Protein AF-K2ALC7-F1 (afdb_monomer_lite)

pLDDT: mean 88.63, std 8.47, range [57.75, 96.88]

Secondary structure (DSSP, 8-state):
--HHHHHHHHHHHHHHHHHHHHHHTTT-HHHHHHHHHHHHHHHHHHHHHHHHHS---EEETTEEHHHHHHHHHHHHHHHHHHHHHHHH-

Structure (mmCIF, N/CA/C/O backbone):
data_AF-K2ALC7-F1
#
_entry.id   AF-K2ALC7-F1
#
loop_
_atom_site.group_PDB
_atom_site.id
_atom_site.type_symbol
_atom_site.label_atom_id
_atom_site.label_alt_id
_atom_site.label_comp_id
_atom_site.label_asym_id
_atom_site.label_entity_id
_atom_site.label_seq_id
_atom_site.pdbx_PD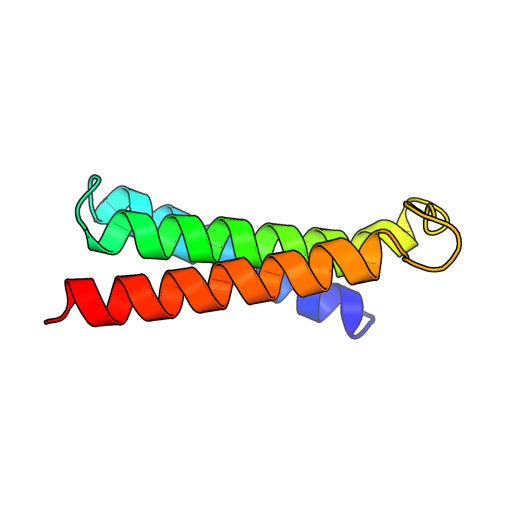B_ins_code
_atom_site.Cartn_x
_atom_site.Cartn_y
_atom_site.Cartn_z
_atom_site.occupancy
_atom_site.B_iso_or_equiv
_atom_site.auth_seq_id
_atom_site.auth_comp_id
_atom_site.auth_asym_id
_atom_site.auth_atom_id
_atom_site.pdbx_PDB_model_num
ATOM 1 N N . MET A 1 1 ? -24.093 1.030 3.634 1.00 57.75 1 MET A N 1
ATOM 2 C CA . MET A 1 1 ? -22.615 1.065 3.554 1.00 57.75 1 MET A CA 1
ATOM 3 C C . MET A 1 1 ? -22.099 2.006 4.621 1.00 57.75 1 MET A C 1
ATOM 5 O O . MET A 1 1 ? -22.632 3.101 4.742 1.00 57.75 1 MET A O 1
ATOM 9 N N . THR A 1 2 ? -21.120 1.578 5.413 1.00 82.50 2 THR A N 1
ATOM 10 C CA . THR A 1 2 ? -20.436 2.452 6.377 1.00 82.50 2 THR A CA 1
ATOM 11 C C . THR A 1 2 ? -19.286 3.181 5.679 1.00 82.50 2 THR A C 1
ATOM 13 O O . THR A 1 2 ? -18.750 2.688 4.685 1.00 82.50 2 THR A O 1
ATOM 16 N N . ILE A 1 3 ? -18.876 4.339 6.204 1.00 85.75 3 ILE A N 1
ATOM 17 C CA . ILE A 1 3 ? -17.753 5.125 5.657 1.00 85.75 3 ILE A CA 1
ATOM 18 C C . ILE A 1 3 ? -16.482 4.263 5.531 1.00 85.75 3 ILE A C 1
ATOM 20 O O . ILE A 1 3 ? -15.801 4.334 4.511 1.00 85.75 3 ILE A O 1
ATOM 24 N N . SER A 1 4 ? -16.222 3.381 6.507 1.00 83.62 4 SER A N 1
ATOM 25 C CA . SER A 1 4 ? -15.087 2.443 6.479 1.00 83.62 4 SER A CA 1
ATOM 26 C C . SER A 1 4 ? -15.144 1.486 5.280 1.00 83.62 4 SER A C 1
ATOM 28 O O . SER A 1 4 ? -14.168 1.359 4.543 1.00 83.62 4 SER A O 1
ATOM 30 N N . THR A 1 5 ? -16.308 0.881 4.999 1.00 87.31 5 THR A N 1
ATOM 31 C CA . THR A 1 5 ? -16.456 -0.026 3.844 1.00 87.31 5 THR A CA 1
ATOM 32 C C . THR A 1 5 ? -16.246 0.677 2.504 1.00 87.31 5 THR A C 1
ATOM 34 O O . THR A 1 5 ? -15.620 0.113 1.607 1.00 87.31 5 THR A O 1
ATOM 37 N N . THR A 1 6 ? -16.710 1.922 2.367 1.00 90.50 6 THR A N 1
ATOM 38 C CA . THR A 1 6 ? -16.487 2.715 1.152 1.00 90.50 6 THR A CA 1
ATOM 39 C C . THR A 1 6 ? -15.010 3.076 0.992 1.00 90.50 6 THR A C 1
ATOM 41 O O . THR A 1 6 ? -14.460 2.935 -0.098 1.00 90.50 6 THR A O 1
ATOM 44 N N . ALA A 1 7 ? -14.345 3.485 2.077 1.00 90.62 7 ALA A N 1
ATOM 45 C CA . ALA A 1 7 ? -12.918 3.793 2.069 1.00 90.62 7 ALA A CA 1
ATOM 46 C C . ALA A 1 7 ? -12.066 2.563 1.711 1.00 90.62 7 ALA A C 1
ATOM 48 O O . ALA A 1 7 ? -11.160 2.671 0.888 1.00 90.62 7 ALA A O 1
ATOM 49 N N . ALA A 1 8 ? -12.403 1.387 2.246 1.00 90.88 8 ALA A N 1
ATOM 50 C CA . ALA A 1 8 ? -11.743 0.129 1.906 1.00 90.88 8 ALA A CA 1
ATOM 51 C C . ALA A 1 8 ? -11.937 -0.251 0.426 1.00 90.88 8 ALA A C 1
ATOM 53 O O . ALA A 1 8 ? -10.980 -0.639 -0.240 1.00 90.88 8 ALA A O 1
ATOM 54 N N . ALA A 1 9 ? -13.144 -0.084 -0.125 1.00 93.00 9 ALA A N 1
ATOM 55 C CA . ALA A 1 9 ? -13.401 -0.339 -1.543 1.00 93.00 9 ALA A CA 1
ATOM 56 C C . ALA A 1 9 ? -12.585 0.595 -2.454 1.00 93.00 9 ALA A C 1
ATOM 58 O O . ALA A 1 9 ? -11.965 0.140 -3.414 1.00 93.00 9 ALA A O 1
ATOM 59 N N . ILE A 1 10 ? -12.527 1.891 -2.127 1.00 94.69 10 ILE A N 1
ATOM 60 C CA . ILE A 1 10 ? -11.700 2.864 -2.854 1.00 94.69 10 ILE A CA 1
ATOM 61 C C . ILE A 1 10 ? -10.215 2.498 -2.737 1.00 94.69 10 ILE A C 1
ATOM 63 O O . ILE A 1 10 ? -9.499 2.520 -3.738 1.00 94.69 10 ILE A O 1
ATOM 67 N N . ALA A 1 11 ? -9.752 2.110 -1.547 1.00 93.94 11 ALA A N 1
ATOM 68 C CA . ALA A 1 11 ? -8.372 1.692 -1.332 1.00 93.94 11 ALA A CA 1
ATOM 69 C C . ALA A 1 11 ? -7.993 0.473 -2.186 1.00 93.94 11 ALA A C 1
ATOM 71 O O . ALA A 1 11 ? -6.929 0.465 -2.808 1.00 93.94 11 ALA A O 1
ATOM 72 N N . LEU A 1 12 ? -8.888 -0.510 -2.298 1.00 94.44 12 LEU A N 1
ATOM 73 C CA . LEU A 1 12 ? -8.710 -1.673 -3.167 1.00 94.44 12 LEU A CA 1
ATOM 74 C C . LEU A 1 12 ? -8.681 -1.302 -4.656 1.00 94.44 12 LEU A C 1
ATOM 76 O O . LEU A 1 12 ? -7.853 -1.836 -5.392 1.00 94.44 12 LEU A O 1
ATOM 80 N N . LEU A 1 13 ? -9.523 -0.363 -5.102 1.00 96.50 13 LEU A N 1
ATOM 81 C CA . LEU A 1 13 ? -9.493 0.134 -6.484 1.00 96.50 13 LEU A CA 1
ATOM 82 C C . LEU A 1 13 ? -8.166 0.833 -6.809 1.00 96.50 13 LEU A C 1
ATOM 84 O O . LEU A 1 13 ? -7.582 0.591 -7.867 1.00 96.50 13 LEU A O 1
ATOM 88 N N . ILE A 1 14 ? -7.657 1.658 -5.888 1.00 96.06 14 ILE A N 1
ATOM 89 C CA . ILE A 1 14 ? -6.346 2.306 -6.037 1.00 96.06 14 ILE A CA 1
ATOM 90 C C . ILE A 1 14 ? -5.237 1.249 -6.058 1.00 96.06 14 ILE A C 1
ATOM 92 O O . ILE A 1 14 ? -4.346 1.321 -6.901 1.00 96.06 14 ILE A O 1
ATOM 96 N N . CYS A 1 15 ? -5.311 0.238 -5.188 1.00 96.44 15 CYS A N 1
ATOM 97 C CA . CYS A 1 15 ? -4.361 -0.872 -5.159 1.00 96.44 15 CYS A CA 1
ATOM 98 C C . CYS A 1 15 ? -4.326 -1.626 -6.500 1.00 96.44 15 CYS A C 1
ATOM 100 O O . CYS A 1 15 ? -3.255 -1.809 -7.076 1.00 96.44 15 CYS A O 1
ATOM 102 N N . ALA A 1 16 ? -5.489 -1.988 -7.049 1.00 95.75 16 ALA A N 1
ATOM 103 C CA . ALA A 1 16 ? -5.587 -2.657 -8.346 1.00 95.75 16 ALA A CA 1
ATOM 104 C C . ALA A 1 16 ? -5.013 -1.802 -9.491 1.00 95.75 16 ALA A C 1
ATOM 106 O O . ALA A 1 16 ? -4.267 -2.311 -10.331 1.00 95.75 16 ALA A O 1
ATOM 107 N N . SER A 1 17 ? -5.308 -0.498 -9.493 1.00 96.50 17 SER A N 1
ATOM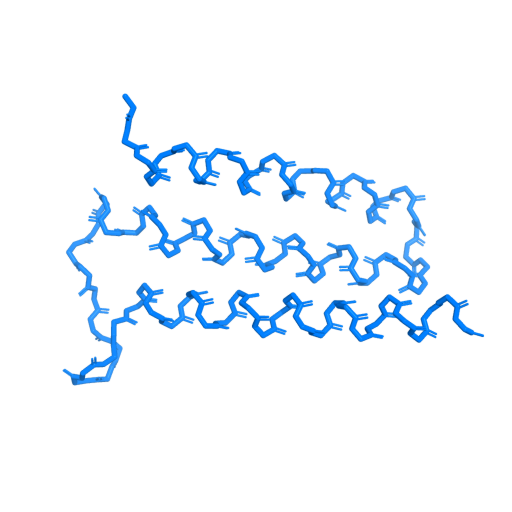 108 C CA . SER A 1 17 ? -4.752 0.458 -10.459 1.00 96.50 17 SER A CA 1
ATOM 109 C C . SER A 1 17 ? -3.223 0.537 -10.371 1.00 96.50 17 SER A C 1
ATOM 111 O O . SER A 1 17 ? -2.532 0.421 -11.384 1.00 96.50 17 SER A O 1
ATOM 113 N N . ALA A 1 18 ? -2.682 0.645 -9.155 1.00 94.44 18 ALA A N 1
ATOM 114 C CA . ALA A 1 18 ? -1.244 0.710 -8.920 1.00 94.44 18 ALA A CA 1
ATOM 115 C C . ALA A 1 18 ? -0.530 -0.586 -9.348 1.00 94.44 18 ALA A C 1
ATOM 117 O O . ALA A 1 18 ? 0.509 -0.537 -10.003 1.00 94.44 18 ALA A O 1
ATOM 118 N N . ILE A 1 19 ? -1.112 -1.760 -9.080 1.00 95.00 19 ILE A N 1
ATOM 119 C CA . ILE A 1 19 ? -0.572 -3.048 -9.554 1.00 95.00 19 ILE A CA 1
ATOM 120 C C . ILE A 1 19 ? -0.534 -3.095 -11.087 1.00 95.00 19 ILE A C 1
ATOM 122 O O . ILE A 1 19 ? 0.480 -3.486 -11.672 1.00 95.00 19 ILE A O 1
ATOM 126 N N . TYR A 1 20 ? -1.612 -2.669 -11.750 1.00 94.88 20 TYR A N 1
ATOM 127 C CA . TYR A 1 20 ? -1.668 -2.621 -13.210 1.00 94.88 20 TYR A CA 1
ATOM 128 C C . TYR A 1 20 ? -0.604 -1.678 -13.795 1.00 94.88 20 TYR A C 1
ATOM 130 O O . TYR A 1 20 ? 0.105 -2.041 -14.739 1.00 94.88 20 TYR A O 1
ATOM 138 N N . ASN A 1 21 ? -0.431 -0.495 -13.203 1.00 93.50 21 ASN A N 1
ATOM 139 C CA . ASN A 1 21 ? 0.602 0.455 -13.612 1.00 93.50 21 ASN A CA 1
ATOM 140 C C . ASN A 1 21 ? 2.010 -0.103 -13.388 1.00 93.50 21 ASN A C 1
ATOM 142 O O . ASN A 1 21 ? 2.843 -0.023 -14.291 1.00 93.50 21 ASN A O 1
ATOM 146 N N . ALA A 1 22 ? 2.272 -0.725 -12.235 1.00 93.44 22 ALA A N 1
ATOM 147 C CA . ALA A 1 22 ? 3.550 -1.369 -11.942 1.00 93.44 22 ALA A CA 1
ATOM 148 C C . ALA A 1 22 ? 3.903 -2.429 -12.997 1.00 93.44 22 ALA A C 1
ATOM 150 O O . ALA A 1 22 ? 5.029 -2.455 -13.502 1.00 93.44 22 ALA A O 1
ATOM 151 N N . TYR A 1 23 ? 2.924 -3.258 -13.377 1.00 93.06 23 TYR A N 1
ATOM 152 C CA . TYR A 1 23 ? 3.078 -4.260 -14.429 1.00 93.06 23 TYR A CA 1
ATOM 153 C C . TYR A 1 23 ? 3.388 -3.615 -15.787 1.00 93.06 23 TYR A C 1
ATOM 155 O O . TYR A 1 23 ? 4.345 -4.000 -16.465 1.00 93.06 23 TYR A O 1
ATOM 163 N N . ARG A 1 24 ? 2.634 -2.576 -16.170 1.00 92.75 24 ARG A N 1
ATOM 164 C CA . ARG A 1 24 ? 2.833 -1.857 -17.438 1.00 92.75 24 ARG A CA 1
ATOM 165 C C . ARG A 1 24 ? 4.203 -1.179 -17.520 1.00 92.75 24 ARG A C 1
ATOM 167 O O . ARG A 1 24 ? 4.789 -1.123 -18.599 1.00 92.75 24 ARG A O 1
ATOM 174 N N . LEU A 1 25 ? 4.724 -0.698 -16.395 1.00 90.56 25 LEU A N 1
ATOM 175 C CA . LEU A 1 25 ? 6.032 -0.048 -16.292 1.00 90.56 25 LEU A CA 1
ATOM 176 C C . LEU A 1 25 ? 7.211 -1.041 -16.330 1.00 90.56 25 LEU A C 1
ATOM 178 O O . LEU A 1 25 ? 8.359 -0.599 -16.313 1.00 90.56 25 LEU A O 1
ATOM 182 N N . ARG A 1 26 ? 6.949 -2.359 -16.408 1.00 83.88 26 ARG A N 1
ATOM 183 C CA . ARG A 1 26 ? 7.937 -3.437 -16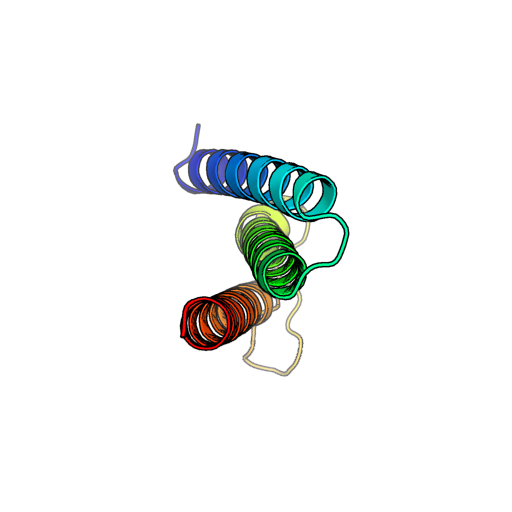.640 1.00 83.88 26 ARG A CA 1
ATOM 184 C C . ARG A 1 26 ? 9.187 -3.348 -15.752 1.00 83.88 26 ARG A C 1
ATOM 186 O O . ARG A 1 26 ? 10.302 -3.566 -16.216 1.00 83.88 26 ARG A O 1
ATOM 193 N N . GLY A 1 27 ? 9.017 -3.001 -14.476 1.00 77.25 27 GLY A N 1
ATOM 194 C CA . GLY A 1 27 ? 10.133 -2.918 -13.524 1.00 77.25 27 GLY A CA 1
ATOM 195 C C . GLY A 1 27 ? 11.022 -1.673 -13.664 1.00 77.25 27 GLY A C 1
ATOM 196 O O . GLY A 1 27 ? 12.094 -1.619 -13.063 1.00 77.25 27 GLY A O 1
ATOM 197 N N . GLY A 1 28 ? 10.593 -0.657 -14.421 1.00 83.88 28 GLY A N 1
ATOM 198 C CA . GLY A 1 28 ? 11.255 0.647 -14.448 1.00 83.88 28 GLY A CA 1
ATOM 199 C C . GLY A 1 28 ? 11.265 1.338 -13.076 1.00 83.88 28 GLY A C 1
ATOM 200 O O . GLY A 1 28 ? 10.574 0.929 -12.145 1.00 83.88 28 GLY A O 1
ATOM 201 N N . LYS A 1 29 ? 12.017 2.439 -12.942 1.00 82.50 29 LYS A N 1
ATOM 202 C CA . LYS A 1 29 ? 12.133 3.188 -11.669 1.00 82.50 29 LYS A CA 1
ATOM 203 C C . LYS A 1 29 ? 10.769 3.589 -11.076 1.00 82.50 29 LYS A C 1
ATOM 205 O O . LYS A 1 29 ? 10.592 3.520 -9.864 1.00 82.50 29 LYS A O 1
ATOM 210 N N . LEU A 1 30 ? 9.800 3.906 -11.940 1.00 88.12 30 LEU A N 1
ATOM 211 C CA . LEU A 1 30 ? 8.419 4.240 -11.574 1.00 88.12 30 LEU A CA 1
ATOM 212 C C . LEU A 1 30 ? 7.578 3.019 -11.150 1.00 88.12 30 LEU A C 1
ATOM 214 O O . LEU A 1 30 ? 6.624 3.171 -10.395 1.00 88.12 30 LEU A O 1
ATOM 218 N N . ALA A 1 31 ? 7.929 1.800 -11.575 1.00 90.88 31 ALA A N 1
ATOM 219 C CA . ALA A 1 31 ? 7.209 0.594 -11.157 1.00 90.88 31 ALA A CA 1
ATOM 220 C C . ALA A 1 31 ? 7.342 0.365 -9.643 1.00 90.88 31 ALA A C 1
ATOM 222 O O . ALA A 1 31 ? 6.395 -0.061 -8.990 1.00 90.88 31 ALA A O 1
ATOM 223 N N . TRP A 1 32 ? 8.496 0.712 -9.064 1.00 90.94 32 TRP A N 1
ATOM 224 C CA . TRP A 1 32 ? 8.732 0.591 -7.625 1.00 90.94 32 TRP A CA 1
ATOM 225 C C . TRP A 1 32 ? 7.852 1.520 -6.792 1.00 90.94 32 TRP A C 1
ATOM 227 O O . TRP A 1 32 ? 7.392 1.116 -5.727 1.00 90.94 32 TRP A O 1
ATOM 237 N N . SER A 1 33 ? 7.595 2.745 -7.258 1.00 93.31 33 SER A N 1
ATOM 238 C CA . SER A 1 33 ? 6.655 3.632 -6.570 1.00 93.31 33 SER A CA 1
ATOM 239 C C . SER A 1 33 ? 5.227 3.106 -6.629 1.00 93.31 33 SER A C 1
ATOM 241 O O . SER A 1 33 ? 4.539 3.151 -5.616 1.00 93.31 33 SER A O 1
ATOM 243 N N . GLU A 1 34 ? 4.802 2.545 -7.762 1.00 95.25 34 GLU A N 1
ATOM 244 C CA . GLU A 1 34 ? 3.469 1.946 -7.887 1.00 95.25 34 GLU A CA 1
ATOM 245 C C . GLU A 1 34 ? 3.302 0.729 -6.958 1.00 95.25 34 GLU A C 1
ATOM 247 O O . GLU A 1 34 ? 2.278 0.593 -6.294 1.00 95.25 34 GLU A O 1
ATOM 252 N N . ILE A 1 35 ? 4.332 -0.116 -6.813 1.00 94.38 35 ILE A N 1
ATOM 253 C CA . ILE A 1 35 ? 4.314 -1.237 -5.853 1.00 94.38 35 ILE A CA 1
ATOM 254 C C . ILE A 1 35 ? 4.178 -0.725 -4.412 1.00 94.38 35 ILE A C 1
ATOM 256 O O . ILE A 1 35 ? 3.395 -1.269 -3.635 1.00 94.38 35 ILE A O 1
ATOM 260 N N . LEU A 1 36 ? 4.913 0.329 -4.045 1.00 95.38 36 LEU A N 1
ATOM 261 C CA . LEU A 1 36 ? 4.814 0.926 -2.711 1.00 95.38 36 LEU A CA 1
ATOM 262 C C . LEU A 1 36 ? 3.429 1.538 -2.457 1.00 95.38 36 LEU A C 1
ATOM 264 O O . LEU A 1 36 ? 2.910 1.404 -1.351 1.00 95.38 36 LEU A O 1
ATOM 268 N N . ILE A 1 37 ? 2.809 2.151 -3.473 1.00 95.62 37 ILE A N 1
ATOM 269 C CA . ILE A 1 37 ? 1.421 2.627 -3.397 1.00 95.62 37 ILE A CA 1
ATOM 270 C C . ILE A 1 37 ? 0.475 1.449 -3.162 1.00 95.62 37 ILE A C 1
ATOM 272 O O . ILE A 1 37 ? -0.328 1.502 -2.234 1.00 95.62 37 ILE A O 1
ATOM 276 N N . ALA A 1 38 ? 0.596 0.368 -3.938 1.00 96.25 38 ALA A N 1
ATOM 277 C CA . ALA A 1 38 ? -0.241 -0.819 -3.779 1.00 96.25 38 ALA A CA 1
ATOM 278 C C . ALA A 1 38 ? -0.130 -1.417 -2.365 1.00 96.25 38 ALA A C 1
ATOM 280 O O . ALA A 1 38 ? -1.146 -1.652 -1.710 1.00 96.25 38 ALA A O 1
ATOM 281 N N . LEU A 1 39 ? 1.095 -1.588 -1.855 1.00 96.12 39 LEU A N 1
ATOM 282 C CA . LEU A 1 39 ? 1.336 -2.078 -0.494 1.00 96.12 39 LEU A CA 1
ATOM 283 C C . LEU A 1 39 ? 0.779 -1.123 0.571 1.00 96.12 39 LEU A C 1
ATOM 285 O O . LEU A 1 39 ? 0.174 -1.577 1.542 1.00 96.12 39 LEU A O 1
ATOM 289 N N . GLY A 1 40 ? 0.930 0.190 0.375 1.00 96.56 40 GLY A N 1
ATOM 290 C CA . GLY A 1 40 ? 0.370 1.205 1.264 1.00 96.56 40 GLY A CA 1
ATOM 291 C C . GLY A 1 40 ? -1.153 1.112 1.346 1.00 96.56 40 GLY A C 1
ATOM 292 O O . GLY A 1 40 ? -1.708 1.013 2.439 1.00 96.56 40 GLY A O 1
ATOM 293 N N . MET A 1 41 ? -1.833 1.054 0.199 1.00 96.81 41 MET A N 1
ATOM 294 C CA . MET A 1 41 ? -3.294 0.939 0.141 1.00 96.81 41 MET A CA 1
ATOM 295 C C . MET A 1 41 ? -3.805 -0.396 0.689 1.00 96.81 41 MET A C 1
ATOM 297 O O . MET A 1 41 ? -4.859 -0.431 1.325 1.00 96.81 41 MET A O 1
ATOM 301 N N . LEU A 1 42 ? -3.060 -1.488 0.503 1.00 95.31 42 LEU A N 1
ATOM 302 C CA . LEU A 1 42 ? -3.386 -2.784 1.098 1.00 95.31 42 LEU A CA 1
ATOM 303 C C . LEU A 1 42 ? -3.268 -2.740 2.629 1.00 95.31 42 LEU A C 1
ATOM 305 O O . LEU A 1 42 ? -4.154 -3.236 3.322 1.00 95.31 42 LEU A O 1
ATOM 309 N N . SER A 1 43 ? -2.247 -2.061 3.157 1.00 95.19 43 SER A N 1
ATOM 310 C CA . SER A 1 43 ? -2.094 -1.801 4.594 1.00 95.19 43 SER A CA 1
ATOM 311 C C . SER A 1 43 ? -3.255 -0.974 5.160 1.00 95.19 43 SER A C 1
ATOM 313 O O . SER A 1 43 ? -3.842 -1.346 6.174 1.00 95.19 43 SER A O 1
ATOM 315 N N . PHE A 1 44 ? -3.665 0.100 4.474 1.00 93.00 44 PHE A N 1
ATOM 316 C CA . PHE A 1 44 ? -4.856 0.873 4.857 1.00 93.00 44 PHE A CA 1
ATOM 317 C C . PHE A 1 44 ? -6.118 0.025 4.859 1.00 93.00 44 PHE A C 1
ATOM 319 O O . PHE A 1 44 ? -6.921 0.091 5.786 1.00 93.00 44 PHE A O 1
ATOM 326 N N . THR A 1 45 ? -6.285 -0.792 3.826 1.00 93.31 45 THR A N 1
ATOM 327 C CA . THR A 1 45 ? -7.432 -1.686 3.707 1.00 93.31 45 THR A CA 1
ATOM 328 C C . THR A 1 45 ? -7.476 -2.641 4.900 1.00 93.31 45 THR A C 1
ATOM 330 O O . THR A 1 45 ? -8.513 -2.768 5.540 1.00 93.31 45 THR A O 1
ATOM 333 N N . LEU A 1 46 ? -6.340 -3.228 5.284 1.00 90.88 46 LEU A N 1
ATOM 334 C CA . LEU A 1 46 ? -6.253 -4.039 6.497 1.00 90.88 46 LEU A CA 1
ATOM 335 C C . LEU A 1 46 ? -6.627 -3.234 7.747 1.00 90.88 46 LEU A C 1
ATOM 337 O O . LEU A 1 46 ? -7.475 -3.697 8.496 1.00 90.88 46 LEU A O 1
ATOM 341 N N . SER A 1 47 ? -6.117 -2.011 7.938 1.00 91.44 47 SER A N 1
ATOM 342 C CA . SER A 1 47 ? -6.485 -1.194 9.113 1.00 91.44 47 SER A CA 1
ATOM 343 C C . SER A 1 47 ? -7.988 -0.911 9.236 1.00 91.44 47 SER A C 1
ATOM 345 O O . SER A 1 47 ? -8.492 -0.769 10.344 1.00 91.44 47 SER A O 1
ATOM 347 N N . LEU A 1 48 ? -8.712 -0.848 8.114 1.00 89.50 48 LEU A N 1
ATOM 348 C CA . LEU A 1 48 ? -10.136 -0.506 8.084 1.00 89.50 48 LEU A CA 1
ATOM 349 C C . LEU A 1 48 ? -11.055 -1.710 8.291 1.00 89.50 48 LEU A C 1
ATOM 351 O O . LEU A 1 48 ? -12.163 -1.552 8.806 1.00 89.50 48 LEU A O 1
ATOM 355 N N . ILE A 1 49 ? -10.626 -2.890 7.837 1.00 88.00 49 ILE A N 1
ATOM 356 C CA . ILE A 1 49 ? -11.468 -4.089 7.838 1.00 88.00 49 ILE A CA 1
ATOM 357 C C . ILE A 1 49 ? -11.076 -5.066 8.954 1.00 88.00 49 ILE A C 1
ATOM 359 O O . ILE A 1 49 ? -11.880 -5.914 9.324 1.00 88.00 49 ILE A O 1
ATOM 363 N N . LEU A 1 50 ? -9.877 -4.957 9.534 1.00 84.31 50 LEU A N 1
ATOM 364 C CA . LEU A 1 50 ? -9.430 -5.876 10.582 1.00 84.31 50 LEU A CA 1
ATOM 365 C C . LEU A 1 50 ? -10.376 -5.880 11.796 1.00 84.31 50 LEU A C 1
ATOM 367 O O . LEU A 1 50 ? -10.782 -6.956 12.229 1.00 84.31 50 LEU A O 1
ATOM 371 N N . ASP A 1 51 ? -10.810 -4.699 12.246 1.00 78.00 51 ASP A N 1
ATOM 372 C CA . ASP A 1 51 ? -11.767 -4.532 13.355 1.00 78.00 51 ASP A CA 1
ATOM 373 C C . ASP A 1 51 ? -13.153 -5.134 13.073 1.00 78.00 51 ASP A C 1
ATOM 375 O O . ASP A 1 51 ? -13.928 -5.373 13.998 1.00 78.00 51 ASP A O 1
ATOM 379 N N . LEU A 1 52 ? -13.490 -5.383 11.800 1.00 77.94 52 LEU A N 1
ATOM 380 C CA . LEU A 1 52 ? -14.751 -6.023 11.415 1.00 77.94 52 LEU A CA 1
ATOM 381 C C . LEU A 1 52 ? -14.698 -7.551 11.552 1.00 77.94 52 LEU A C 1
ATOM 383 O O . LEU A 1 52 ? -15.749 -8.176 11.681 1.00 77.94 52 LEU A O 1
ATOM 387 N N . PHE A 1 53 ? -13.506 -8.155 11.509 1.00 75.62 53 PHE A N 1
ATOM 388 C CA . PHE A 1 53 ? -13.333 -9.612 11.547 1.00 75.62 53 PHE A CA 1
ATOM 389 C C . PHE A 1 53 ? -12.758 -10.123 12.866 1.00 75.62 53 PHE A C 1
ATOM 391 O O . PHE A 1 53 ? -13.059 -11.247 13.267 1.00 75.62 53 PHE A O 1
ATOM 398 N N . LEU A 1 54 ? -11.922 -9.327 13.532 1.00 76.25 54 LEU A N 1
ATOM 399 C CA . LEU A 1 54 ? -11.237 -9.696 14.763 1.00 76.25 54 LEU A CA 1
ATOM 400 C C . LEU A 1 54 ? -11.341 -8.540 15.766 1.00 76.25 54 LEU A C 1
ATOM 402 O O . LEU A 1 54 ? -11.128 -7.393 15.381 1.00 76.25 54 LEU A O 1
ATOM 406 N N . PRO A 1 55 ? -11.625 -8.812 17.053 1.00 74.94 55 PRO A N 1
ATOM 407 C CA . PRO A 1 55 ? -11.480 -7.795 18.085 1.00 74.94 55 PRO A CA 1
ATOM 408 C C . PRO A 1 55 ? -10.016 -7.337 18.123 1.00 74.94 55 PRO A C 1
ATOM 410 O O . PRO A 1 55 ? -9.124 -8.162 18.317 1.00 74.94 55 PRO A O 1
ATOM 413 N N . ASP A 1 56 ? -9.805 -6.037 17.897 1.00 68.00 56 ASP A N 1
ATOM 414 C CA . ASP A 1 56 ? -8.517 -5.396 17.600 1.00 68.00 56 ASP A CA 1
ATOM 415 C C . ASP A 1 56 ? -7.367 -5.911 18.495 1.00 68.00 56 ASP A C 1
ATOM 417 O O . ASP A 1 56 ? -7.287 -5.564 19.687 1.00 68.00 56 ASP A O 1
ATOM 421 N N . PRO A 1 57 ? -6.488 -6.787 17.971 1.00 70.75 57 PRO A N 1
ATOM 422 C CA . PRO A 1 57 ? -5.435 -7.386 18.769 1.00 70.75 57 PRO A CA 1
ATOM 423 C C . PRO A 1 57 ? -4.364 -6.335 19.076 1.00 70.75 57 PRO A C 1
ATOM 425 O O . PRO A 1 57 ? -3.793 -5.702 18.190 1.00 70.75 57 PRO A O 1
ATOM 428 N N . ARG A 1 58 ? -4.059 -6.143 20.360 1.00 77.50 58 ARG A N 1
ATOM 429 C CA . ARG A 1 58 ? -3.009 -5.209 20.786 1.00 77.50 58 ARG A CA 1
ATOM 430 C C . ARG A 1 58 ? -1.637 -5.832 20.534 1.00 77.50 58 ARG A C 1
ATOM 432 O O . ARG A 1 58 ? -1.353 -6.905 21.057 1.00 77.50 58 ARG A O 1
ATOM 439 N N . LEU A 1 59 ? -0.783 -5.141 19.779 1.00 67.19 59 LEU A N 1
ATOM 440 C CA . LEU A 1 59 ? 0.593 -5.577 19.495 1.00 67.19 59 LEU A CA 1
ATOM 441 C C . LEU A 1 59 ? 1.495 -5.409 20.726 1.00 67.19 59 LEU A C 1
ATOM 443 O O . LEU A 1 59 ? 2.222 -6.322 21.103 1.00 67.19 59 LEU A O 1
ATOM 447 N N . ILE A 1 60 ? 1.439 -4.233 21.359 1.00 76.25 60 ILE A N 1
ATOM 448 C CA . ILE A 1 60 ? 2.216 -3.871 22.553 1.00 76.25 60 ILE A CA 1
ATOM 449 C C . ILE A 1 60 ? 1.322 -2.978 23.404 1.00 76.25 60 ILE A C 1
ATOM 451 O O . ILE A 1 60 ? 1.091 -1.857 22.978 1.00 76.25 60 ILE A O 1
ATOM 455 N N . GLN A 1 61 ? 0.831 -3.474 24.550 1.00 69.44 61 GLN A N 1
ATOM 456 C CA . GLN A 1 61 ? 0.051 -2.828 25.639 1.00 69.44 61 GLN A CA 1
ATOM 457 C C . GLN A 1 61 ? -0.981 -1.719 25.280 1.00 69.44 61 GLN A C 1
ATOM 459 O O . GLN A 1 61 ? -2.138 -1.824 25.695 1.00 69.44 61 GLN A O 1
ATOM 464 N N . SER A 1 62 ? -0.600 -0.687 24.524 1.00 76.75 62 SER A N 1
ATOM 465 C CA . SER A 1 62 ? -1.384 0.466 24.066 1.00 76.75 62 SER A CA 1
ATOM 466 C C . SER A 1 62 ? -1.512 0.631 22.537 1.00 76.75 62 SER A C 1
ATOM 468 O O . SER A 1 62 ? -2.368 1.399 22.110 1.00 76.75 62 SER A O 1
ATOM 470 N N . VAL A 1 63 ? -0.716 -0.058 21.708 1.00 79.81 63 VAL A N 1
ATOM 471 C CA . VAL A 1 63 ? -0.753 0.088 20.238 1.00 79.81 63 VAL A CA 1
ATOM 472 C C . VAL A 1 63 ? -1.665 -0.966 19.618 1.00 79.81 63 VAL A C 1
ATOM 474 O O . VAL A 1 63 ? -1.409 -2.173 19.723 1.00 79.81 63 VAL A O 1
ATOM 477 N N . LYS A 1 64 ? -2.729 -0.497 18.967 1.00 86.62 64 LYS A N 1
ATOM 478 C CA . LYS A 1 64 ? -3.658 -1.323 18.196 1.00 86.62 64 LYS A CA 1
ATOM 479 C C . LYS A 1 64 ? -3.037 -1.777 16.878 1.00 86.62 64 LYS A C 1
ATOM 481 O O . LYS A 1 64 ? -2.222 -1.060 16.291 1.00 86.62 64 LYS A O 1
ATOM 486 N N . LEU A 1 65 ? -3.428 -2.959 16.397 1.00 86.12 65 LEU A N 1
ATOM 487 C CA . LEU A 1 65 ? -2.960 -3.466 15.103 1.00 86.12 65 LEU A CA 1
ATOM 488 C C . LEU A 1 65 ? -3.412 -2.540 13.972 1.00 86.12 65 LEU A C 1
ATOM 490 O O . LEU A 1 65 ? -2.654 -2.272 13.041 1.00 86.12 65 LEU A O 1
ATOM 494 N N . THR A 1 66 ? -4.640 -2.035 14.078 1.00 89.00 66 THR A N 1
ATOM 495 C CA . THR A 1 66 ? -5.229 -1.079 13.137 1.00 89.00 66 THR A CA 1
ATOM 496 C C . THR A 1 66 ? -4.401 0.195 13.017 1.00 89.00 66 THR A C 1
ATOM 498 O O . THR A 1 66 ? -4.008 0.556 11.906 1.00 89.00 66 THR A O 1
ATOM 501 N N . ASP A 1 67 ? -4.042 0.814 14.145 1.00 88.56 67 ASP A N 1
ATOM 502 C CA . ASP A 1 67 ? -3.184 2.004 14.187 1.00 88.56 67 ASP A CA 1
ATOM 503 C C . ASP A 1 67 ? -1.811 1.729 13.555 1.00 88.56 67 ASP A C 1
ATOM 505 O O . ASP A 1 67 ? -1.293 2.543 12.787 1.00 88.56 67 ASP A O 1
ATOM 509 N N . PHE A 1 68 ? -1.232 0.555 13.823 1.00 90.56 68 PHE A N 1
ATOM 510 C CA . PHE A 1 68 ? 0.037 0.148 13.224 1.00 90.56 68 PHE A CA 1
ATOM 511 C C . PHE A 1 68 ? -0.057 0.042 11.695 1.00 90.56 68 PHE A C 1
ATOM 513 O O . PHE A 1 68 ? 0.760 0.635 10.990 1.00 90.56 68 PHE A O 1
ATOM 520 N N . PHE A 1 69 ? -1.063 -0.663 11.167 1.00 92.56 69 PHE A N 1
ATOM 521 C CA . PHE A 1 69 ? -1.272 -0.798 9.720 1.00 92.56 69 PHE A CA 1
ATOM 522 C C . PHE A 1 69 ? -1.586 0.540 9.045 1.00 92.56 69 PHE A C 1
ATOM 524 O O . PHE A 1 69 ? -1.144 0.787 7.920 1.00 92.56 69 PHE A O 1
ATOM 531 N N . PHE A 1 70 ? -2.304 1.423 9.731 1.00 92.12 70 PHE A N 1
ATOM 532 C CA . PHE A 1 70 ? -2.599 2.765 9.250 1.00 92.12 70 PHE A CA 1
ATOM 533 C C . PHE A 1 70 ? -1.321 3.605 9.110 1.00 92.12 70 PHE A C 1
ATOM 535 O O . PHE A 1 70 ? -1.039 4.148 8.039 1.00 92.12 70 PHE A O 1
ATOM 542 N N . ILE A 1 71 ? -0.495 3.654 10.161 1.00 94.31 71 ILE A N 1
ATOM 543 C CA . ILE A 1 71 ? 0.783 4.382 10.156 1.00 94.31 71 ILE A CA 1
ATOM 544 C C . ILE A 1 71 ? 1.744 3.778 9.127 1.00 94.31 71 ILE A C 1
ATOM 546 O O . ILE A 1 71 ? 2.358 4.507 8.346 1.00 94.31 71 ILE A O 1
ATOM 550 N N . PHE A 1 72 ? 1.852 2.449 9.083 1.00 94.06 72 PHE A N 1
ATOM 551 C CA . PHE A 1 72 ? 2.698 1.749 8.121 1.00 94.06 72 PHE A CA 1
ATOM 552 C C . PHE A 1 72 ? 2.281 2.047 6.673 1.00 94.06 72 PHE A C 1
ATOM 554 O O . PHE A 1 72 ? 3.134 2.342 5.834 1.00 94.06 72 PHE A O 1
ATOM 561 N N . GLY A 1 73 ? 0.973 2.075 6.396 1.00 95.31 73 GLY A N 1
ATOM 562 C CA . GLY A 1 73 ? 0.428 2.471 5.099 1.00 95.31 73 GLY A CA 1
ATOM 563 C C . GLY A 1 73 ? 0.855 3.882 4.689 1.00 95.31 73 GLY A C 1
ATOM 564 O O . GLY A 1 73 ? 1.339 4.079 3.573 1.00 95.31 73 GLY A O 1
ATOM 565 N N . PHE A 1 74 ? 0.768 4.856 5.601 1.00 95.38 74 PHE A N 1
ATOM 566 C CA . PHE A 1 74 ? 1.238 6.223 5.347 1.00 95.38 74 PHE A CA 1
ATOM 567 C C . PHE A 1 74 ? 2.742 6.313 5.089 1.00 95.38 74 PHE A C 1
ATOM 569 O O . PHE A 1 74 ? 3.162 7.051 4.196 1.00 95.38 74 PHE A O 1
ATOM 576 N N . ILE A 1 75 ? 3.557 5.557 5.829 1.00 96.88 75 ILE A N 1
ATOM 577 C CA . ILE A 1 75 ? 5.008 5.508 5.611 1.00 96.88 75 ILE A CA 1
ATOM 578 C C . ILE A 1 75 ? 5.312 4.986 4.201 1.00 96.88 75 ILE A C 1
ATOM 580 O O . ILE A 1 75 ? 6.123 5.580 3.490 1.00 96.88 75 ILE A O 1
ATOM 584 N N . LEU A 1 76 ? 4.630 3.927 3.757 1.00 96.44 76 LEU A N 1
ATOM 585 C CA . LEU A 1 76 ? 4.789 3.398 2.401 1.00 96.44 76 LEU A CA 1
ATOM 586 C C . LEU A 1 76 ? 4.406 4.425 1.331 1.00 96.44 76 LEU A C 1
ATOM 588 O O . LEU A 1 76 ? 5.165 4.616 0.380 1.00 96.44 76 LEU A O 1
ATOM 592 N N . LEU A 1 77 ? 3.287 5.137 1.507 1.00 96.25 77 LEU A N 1
ATOM 593 C CA . LEU A 1 77 ? 2.879 6.209 0.592 1.00 96.25 77 LEU A CA 1
ATOM 594 C C . LEU A 1 77 ? 3.890 7.362 0.560 1.00 96.25 77 LEU A C 1
ATOM 596 O O . LEU A 1 77 ? 4.185 7.902 -0.507 1.00 96.25 77 LEU A O 1
ATOM 600 N N . PHE A 1 78 ? 4.464 7.722 1.707 1.00 96.38 78 PHE A N 1
ATOM 601 C CA . PHE A 1 78 ? 5.502 8.746 1.783 1.00 96.38 78 PHE A CA 1
ATOM 602 C C . PHE A 1 78 ? 6.765 8.327 1.019 1.00 96.38 78 PHE A C 1
ATOM 604 O O . PHE A 1 78 ? 7.279 9.090 0.197 1.00 96.38 78 PHE A O 1
ATOM 611 N N . ILE A 1 79 ? 7.232 7.090 1.214 1.00 95.69 79 ILE A N 1
ATOM 612 C CA . ILE A 1 79 ? 8.382 6.546 0.477 1.00 95.69 79 ILE A CA 1
ATOM 613 C C . ILE A 1 79 ? 8.069 6.466 -1.023 1.00 95.69 79 ILE A C 1
ATOM 615 O O . ILE A 1 79 ? 8.922 6.817 -1.843 1.00 95.69 79 ILE A O 1
ATOM 619 N N . ALA A 1 80 ? 6.852 6.063 -1.400 1.00 94.56 80 ALA A N 1
ATOM 620 C CA . ALA A 1 80 ? 6.415 6.040 -2.792 1.00 94.56 80 ALA A CA 1
ATOM 621 C C . ALA A 1 80 ? 6.467 7.434 -3.429 1.00 94.56 80 ALA A C 1
ATOM 623 O O . ALA A 1 80 ? 6.994 7.590 -4.529 1.00 94.56 80 ALA A O 1
ATOM 624 N N . SER A 1 81 ? 5.991 8.454 -2.709 1.00 94.25 81 SER A N 1
ATOM 625 C CA . SER A 1 81 ? 6.030 9.856 -3.134 1.00 94.25 81 SER A CA 1
ATOM 626 C C . SER A 1 81 ? 7.464 10.353 -3.347 1.00 94.25 81 SER A C 1
ATOM 628 O O . SER A 1 81 ? 7.781 10.944 -4.384 1.00 94.25 81 SER A O 1
ATOM 630 N N . LEU A 1 82 ? 8.380 10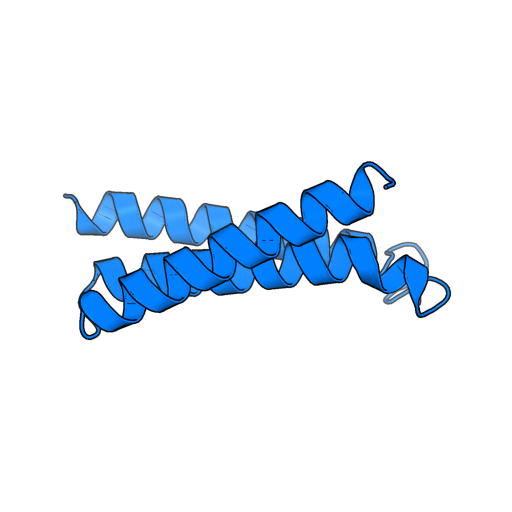.033 -2.425 1.00 93.88 82 LEU A N 1
ATOM 631 C CA . LEU A 1 82 ? 9.803 10.332 -2.600 1.00 93.88 82 LEU A CA 1
ATO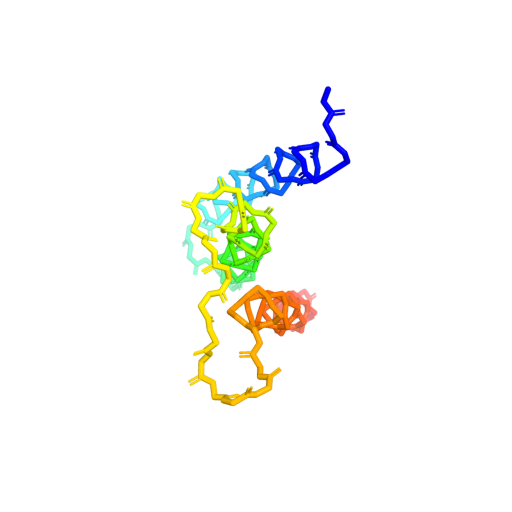M 632 C C . LEU A 1 82 ? 10.376 9.629 -3.839 1.00 93.88 82 LEU A C 1
ATOM 634 O O . LEU A 1 82 ? 11.042 10.265 -4.656 1.00 93.88 82 LEU A O 1
ATOM 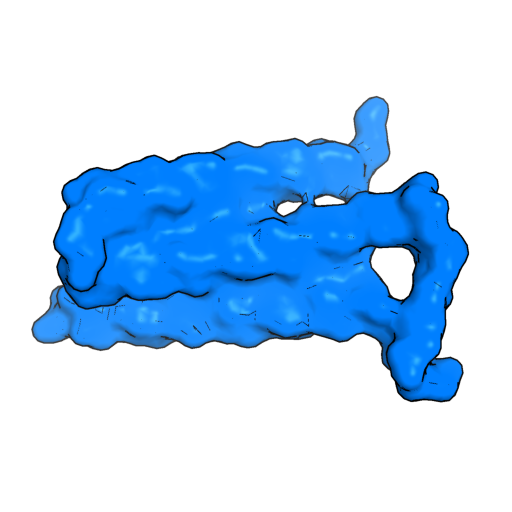638 N N . LYS A 1 83 ? 10.091 8.334 -4.017 1.00 91.31 83 LYS A N 1
ATOM 639 C CA . LYS A 1 83 ? 10.545 7.553 -5.179 1.00 91.31 83 LYS A CA 1
ATOM 640 C C . LYS A 1 83 ? 10.015 8.101 -6.502 1.00 91.31 83 LYS A C 1
ATOM 642 O O . LYS A 1 83 ? 10.793 8.167 -7.454 1.00 91.31 83 LYS A O 1
ATOM 647 N N . LEU A 1 84 ? 8.755 8.539 -6.561 1.00 91.12 84 LEU A N 1
ATOM 648 C CA . LEU A 1 84 ? 8.187 9.218 -7.730 1.00 91.12 84 LEU A CA 1
ATOM 649 C C . LEU A 1 84 ? 8.981 10.482 -8.055 1.00 91.12 84 LEU A C 1
ATOM 651 O O . LEU A 1 84 ? 9.456 10.639 -9.178 1.00 91.12 84 LEU A O 1
ATOM 655 N N . ARG A 1 85 ? 9.215 11.344 -7.058 1.00 91.00 85 ARG A N 1
ATOM 656 C CA . ARG A 1 85 ? 9.976 12.589 -7.238 1.00 91.00 85 ARG A CA 1
ATOM 657 C C . ARG A 1 85 ? 11.386 12.346 -7.781 1.00 91.00 85 ARG A C 1
ATOM 659 O O . ARG A 1 85 ? 11.830 13.094 -8.645 1.00 91.00 85 ARG A O 1
ATOM 666 N N . PHE A 1 86 ? 12.083 11.326 -7.282 1.00 89.50 86 PHE A N 1
ATOM 667 C CA . PHE A 1 86 ? 13.431 10.970 -7.747 1.00 89.50 86 PHE A CA 1
ATOM 668 C C . PHE A 1 86 ? 13.457 10.215 -9.079 1.00 89.50 86 PHE A C 1
ATOM 670 O O . PHE A 1 86 ? 14.521 10.083 -9.668 1.00 89.50 86 PHE A O 1
ATOM 677 N N . SER A 1 87 ? 12.325 9.676 -9.533 1.00 86.75 87 SER A N 1
ATOM 678 C CA . SER A 1 87 ? 12.233 8.980 -10.822 1.00 86.75 87 SER A CA 1
ATOM 679 C C . SER A 1 87 ? 11.818 9.912 -11.962 1.00 86.75 87 SER A C 1
ATOM 681 O O . SER A 1 87 ? 12.067 9.589 -13.119 1.00 86.75 87 SER A O 1
ATOM 683 N N . LEU A 1 88 ? 11.166 11.034 -11.633 1.00 82.12 88 LEU A N 1
ATOM 684 C CA . LEU A 1 88 ? 10.757 12.087 -12.570 1.00 82.12 88 LEU A CA 1
ATOM 685 C C . LEU A 1 88 ? 11.827 13.175 -12.773 1.00 82.12 88 LEU A C 1
ATOM 687 O O . LEU A 1 88 ? 11.708 13.967 -13.704 1.00 82.12 88 LEU A O 1
ATOM 691 N N . ARG A 1 89 ? 12.826 13.239 -11.886 1.00 67.25 89 ARG A N 1
ATOM 692 C CA . ARG A 1 89 ? 14.031 14.068 -12.023 1.00 67.25 89 ARG A CA 1
ATOM 693 C C . ARG A 1 89 ? 15.169 13.237 -12.594 1.00 67.25 89 ARG A C 1
ATOM 695 O O . ARG A 1 89 ? 15.959 13.820 -13.361 1.00 67.25 89 ARG A O 1
#

Foldseek 3Di:
DDPLVVLLVVLVVLLVVLCVVLVVCVPALLSQLSNLSNQLSVLQSCLSCVVVPDVFDAPPPPRTSSNVSNVSSVVSNVVSVVSVVVRVD

Radius of gyration: 14.5 Å; chains: 1; bounding box: 37×24×43 Å

Sequence (89 aa):
MTISTTAAAIALLICASAIYNAYRLRGGKLAWSEILIALGMLSFTLSLILDLFLPDPRLIQSVKLTDFFFIFGFILLFIASLKLRFSLR